Protein AF-A0AAE0JD99-F1 (afdb_monomer)

Foldseek 3Di:
DDDPDPVVVVLCCLQPPNPDFPAAAPDPPGGDGHSDPVVNVLCCLVPPNPDQPAAAPDPPGRDGHSDPVVNVVCCVPPVPDDD

Radius of gyration: 17.39 Å; Cα contacts (8 Å, |Δi|>4): 78; chains: 1; bounding box: 47×23×40 Å

Mean predicted aligned error: 6.67 Å

Secondary structure (DSSP, 8-state):
---SSHHHHHHHHHHHT-----EE--STT---EESSHHHHHHHHHHHT-----EE--STT---EESSHHHHHHHHHHHS----

InterPro domains:
  IPR013087 Zinc finger C2H2-type [PF00096] (23-48)
  IPR013087 Zinc finger C2H2-type [PS00028] (25-48)
  IPR013087 Zinc finger C2H2-type [PS00028] (56-79)
  IPR013087 Zinc finger C2H2-type [PS50157] (23-53)
  IPR013087 Zinc finger C2H2-type [SM00355] (23-48)
  IPR013087 Zinc finger C2H2-type [SM00355] (54-79)
  IPR036236 Z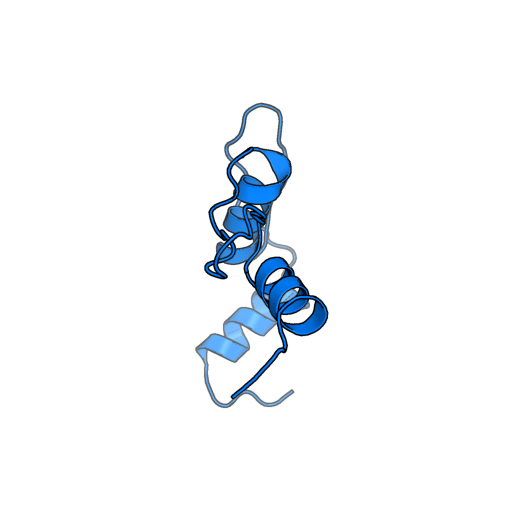inc finger C2H2 superfamily [SSF57667] (2-61)
  IPR036236 Zinc finger C2H2 superfamily [SSF57667] (52-80)

pLDDT: mean 88.47, std 7.95, range [40.22, 95.56]

Organism: NCBI:txid94610

Sequence (83 aa):
MAFKRKGHLRRHITAAHSTEKPFQCSEPGCIKAFKRKECLKRHITAAHSTEKPFQCSEPGCIKGYKYKNKLTLHIAKEHSKGG

Nearest PDB structures (foldseek):
  6jnm-assembly1_A  TM=8.827E-01  e=1.343E-04  Arabidopsis thaliana
  6jnn-assembly4_G  TM=8.785E-01  e=2.747E-04  Arabidopsis thaliana
  2gli-assembly1_A  TM=8.004E-01  e=1.633E-04  Homo sapiens
  6wmi-assembly2_D  TM=8.255E-01  e=6.399E-04  Homo sapiens
  8ffz-assembly1_A  TM=4.135E-01  e=8.858E-04  Saccharomyces cerevisiae

Solvent-accessible surface area (backbone atoms only — not comparable to full-atom values): 5178 Å² total; per-residue (Å²): 138,89,64,100,41,73,70,57,44,51,55,45,43,43,64,76,72,44,88,64,44,87,34,61,50,86,53,88,94,42,87,54,59,21,67,39,67,70,57,38,55,52,46,43,42,67,77,74,42,87,62,43,87,35,59,50,86,52,89,95,42,87,56,58,22,75,41,63,70,58,40,52,52,45,42,62,72,77,52,70,74,75,134

Structure (mmCIF, N/CA/C/O backbone):
dat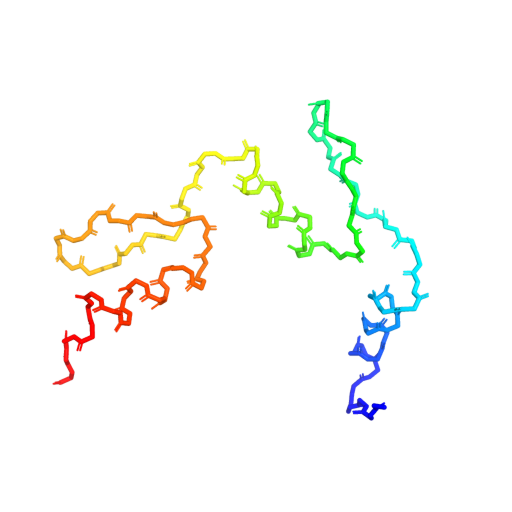a_AF-A0AAE0JD99-F1
#
_entry.id   AF-A0AAE0JD99-F1
#
loop_
_atom_site.group_PDB
_atom_site.id
_atom_site.type_symbol
_atom_site.label_atom_id
_atom_site.label_alt_id
_atom_site.label_comp_id
_atom_site.label_asym_id
_atom_site.label_entity_id
_atom_site.label_seq_id
_atom_site.pdbx_PDB_ins_code
_atom_site.Cartn_x
_atom_site.Cartn_y
_atom_site.Cartn_z
_atom_site.occupancy
_atom_site.B_iso_or_equiv
_atom_site.auth_seq_id
_atom_site.auth_comp_id
_atom_site.auth_asym_id
_atom_site.auth_atom_id
_atom_site.pdbx_PDB_model_num
ATOM 1 N N . MET A 1 1 ? 0.595 -13.523 -23.172 1.00 65.06 1 MET A N 1
ATOM 2 C CA . MET A 1 1 ? -0.513 -12.667 -22.677 1.00 65.06 1 MET A CA 1
ATOM 3 C C . MET A 1 1 ? -0.882 -11.666 -23.765 1.00 65.06 1 MET A C 1
ATOM 5 O O . MET A 1 1 ? 0.014 -10.986 -24.246 1.00 65.06 1 MET A O 1
ATOM 9 N N . ALA A 1 2 ? -2.155 -11.575 -24.165 1.00 78.69 2 ALA A N 1
ATOM 10 C CA . ALA A 1 2 ? -2.620 -10.593 -25.152 1.00 78.69 2 ALA A CA 1
ATOM 11 C C . ALA A 1 2 ? -3.278 -9.394 -24.445 1.00 78.69 2 ALA A C 1
ATOM 13 O O . ALA A 1 2 ? -4.167 -9.569 -23.613 1.00 78.69 2 ALA A O 1
ATOM 14 N N . PHE A 1 3 ? -2.845 -8.168 -24.759 1.00 82.81 3 PHE A N 1
ATOM 15 C CA . PHE A 1 3 ? -3.370 -6.941 -24.150 1.00 82.81 3 PHE A CA 1
ATOM 16 C C . P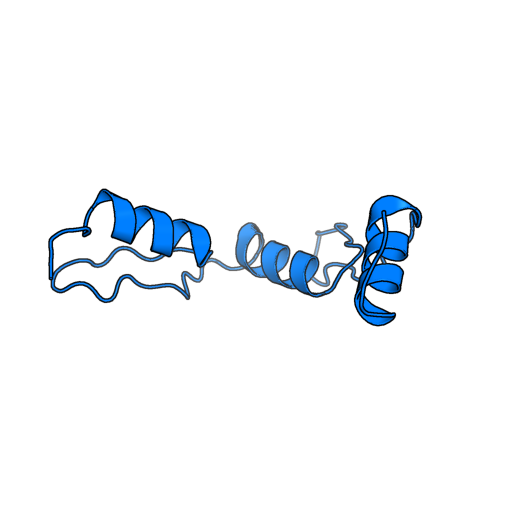HE A 1 3 ? -4.150 -6.124 -25.179 1.00 82.81 3 PHE A C 1
ATOM 18 O O . PHE A 1 3 ? -3.605 -5.737 -26.205 1.00 82.81 3 PHE A O 1
ATOM 25 N N . LYS A 1 4 ? -5.398 -5.761 -24.855 1.00 84.88 4 LYS A N 1
ATOM 26 C CA . LYS A 1 4 ? -6.257 -4.938 -25.730 1.00 84.88 4 LYS A CA 1
ATOM 27 C C . LYS A 1 4 ? -5.792 -3.480 -25.876 1.00 84.88 4 LYS A C 1
ATOM 29 O O . LYS A 1 4 ? -6.266 -2.766 -26.748 1.00 84.88 4 LYS A O 1
ATOM 34 N N . ARG A 1 5 ? -4.907 -3.000 -24.991 1.00 91.75 5 ARG A N 1
ATOM 35 C CA . ARG A 1 5 ? -4.442 -1.601 -24.949 1.00 91.75 5 ARG A CA 1
ATOM 36 C C . ARG A 1 5 ? -2.924 -1.542 -24.823 1.00 91.75 5 ARG A C 1
ATOM 38 O O . ARG A 1 5 ? -2.360 -2.150 -23.910 1.00 91.75 5 ARG A O 1
ATOM 45 N N . LYS A 1 6 ? -2.276 -0.718 -25.656 1.00 87.31 6 LYS A N 1
ATOM 46 C CA . LYS A 1 6 ? -0.813 -0.508 -25.645 1.00 87.31 6 LYS A CA 1
ATOM 47 C C . LYS A 1 6 ? -0.285 -0.070 -24.269 1.00 87.31 6 LYS A C 1
ATOM 49 O O . LYS A 1 6 ? 0.760 -0.543 -23.832 1.00 87.31 6 LYS A O 1
ATOM 54 N N . GLY A 1 7 ? -1.036 0.761 -23.538 1.00 88.94 7 GLY A N 1
ATOM 55 C CA . GLY A 1 7 ? -0.663 1.186 -22.181 1.00 88.94 7 GLY A CA 1
ATOM 56 C C . GLY A 1 7 ? -0.611 0.041 -21.158 1.00 88.94 7 GLY A C 1
ATOM 57 O O . GLY A 1 7 ? 0.254 0.031 -20.284 1.00 88.94 7 GLY A O 1
ATOM 58 N N . HIS A 1 8 ? -1.486 -0.965 -21.280 1.00 89.75 8 HIS A N 1
ATOM 59 C CA . HIS A 1 8 ? -1.464 -2.135 -20.395 1.00 89.75 8 HIS A CA 1
ATOM 60 C C . HIS A 1 8 ? -0.268 -3.038 -20.680 1.00 89.75 8 HIS A C 1
ATOM 62 O O . HIS A 1 8 ? 0.370 -3.488 -19.731 1.00 89.75 8 HIS A O 1
ATOM 68 N N . LEU A 1 9 ? 0.059 -3.239 -21.962 1.00 89.50 9 LEU A N 1
ATOM 69 C CA . LEU A 1 9 ? 1.253 -3.974 -22.370 1.00 89.50 9 LEU A CA 1
ATOM 70 C C . LEU A 1 9 ? 2.516 -3.303 -21.820 1.00 89.50 9 LEU A C 1
ATOM 72 O O . LEU A 1 9 ? 3.310 -3.958 -21.157 1.00 89.50 9 LEU A O 1
ATOM 76 N N . ARG A 1 10 ? 2.666 -1.985 -21.998 1.00 87.31 10 ARG A N 1
ATOM 77 C CA . ARG A 1 10 ? 3.826 -1.245 -21.475 1.00 87.31 10 ARG A CA 1
ATOM 78 C C . ARG A 1 10 ? 3.957 -1.389 -19.960 1.00 87.31 10 ARG A C 1
ATOM 80 O O . ARG A 1 10 ? 5.020 -1.732 -19.461 1.00 87.31 10 ARG A O 1
ATOM 87 N N . ARG A 1 11 ? 2.854 -1.215 -19.229 1.00 88.12 11 ARG A N 1
ATOM 88 C CA . ARG A 1 11 ? 2.822 -1.387 -17.769 1.00 88.12 11 ARG A CA 1
ATOM 89 C C . ARG A 1 11 ? 3.150 -2.818 -17.328 1.00 88.12 11 ARG A C 1
ATOM 91 O O . ARG A 1 11 ? 3.735 -3.003 -16.258 1.00 88.12 11 ARG A O 1
ATOM 98 N N . HIS A 1 12 ? 2.729 -3.818 -18.098 1.00 89.25 12 HIS A N 1
ATOM 99 C CA . HIS A 1 12 ? 3.094 -5.210 -17.861 1.00 89.25 12 HIS A CA 1
ATOM 100 C C . HIS A 1 12 ? 4.595 -5.411 -18.069 1.00 89.25 12 HIS A C 1
ATOM 102 O O . HIS A 1 12 ? 5.246 -5.894 -17.151 1.00 89.25 12 HIS A O 1
ATOM 108 N N . ILE A 1 13 ? 5.146 -4.947 -19.194 1.00 89.25 13 ILE A N 1
ATOM 109 C CA . ILE A 1 13 ? 6.577 -5.043 -19.502 1.00 89.25 13 ILE A CA 1
ATOM 110 C C . ILE A 1 13 ? 7.416 -4.393 -18.401 1.00 89.25 13 ILE A C 1
ATOM 112 O O . ILE A 1 13 ? 8.284 -5.047 -17.830 1.00 89.25 13 ILE A O 1
A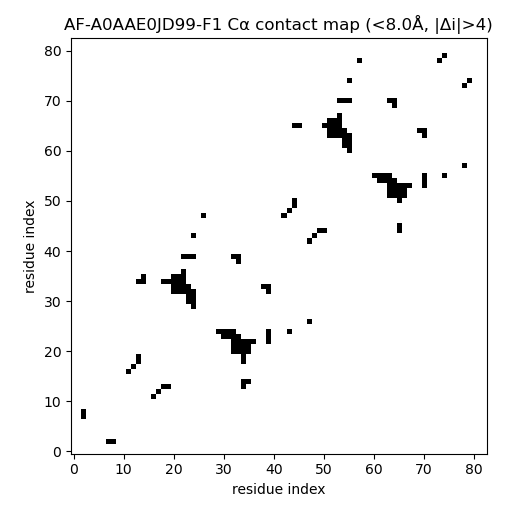TOM 116 N N . THR A 1 14 ? 7.107 -3.154 -18.009 1.00 88.00 14 THR A N 1
ATOM 117 C CA . THR A 1 14 ? 7.822 -2.483 -16.913 1.00 88.00 14 THR A CA 1
ATOM 118 C C . THR A 1 14 ? 7.735 -3.276 -15.608 1.00 88.00 14 TH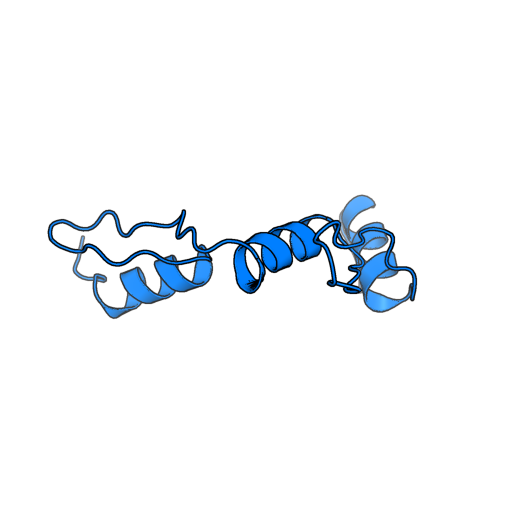R A C 1
ATOM 120 O O . THR A 1 14 ? 8.706 -3.364 -14.870 1.00 88.00 14 THR A O 1
ATOM 123 N N . ALA A 1 15 ? 6.586 -3.878 -15.294 1.00 87.12 15 ALA A N 1
ATOM 124 C CA . ALA A 1 15 ? 6.416 -4.585 -14.028 1.00 87.12 15 ALA A CA 1
ATOM 125 C C . ALA A 1 15 ? 7.065 -5.976 -13.996 1.00 87.12 15 ALA A C 1
ATOM 127 O O . ALA A 1 15 ? 7.652 -6.335 -12.973 1.00 87.12 15 ALA A O 1
ATOM 128 N N . ALA A 1 16 ? 6.937 -6.740 -15.080 1.00 87.75 16 ALA A N 1
ATOM 129 C CA . ALA A 1 16 ? 7.308 -8.150 -15.153 1.00 87.75 16 ALA A CA 1
ATOM 130 C C . ALA A 1 16 ? 8.702 -8.377 -15.748 1.00 87.75 16 ALA A C 1
ATOM 132 O O . ALA A 1 16 ? 9.373 -9.319 -15.346 1.00 87.75 16 ALA A O 1
ATOM 133 N N . HIS A 1 17 ? 9.148 -7.511 -16.660 1.00 88.75 17 HIS A N 1
ATOM 134 C CA . HIS A 1 17 ? 10.368 -7.729 -17.442 1.00 88.75 17 HIS A CA 1
ATOM 135 C C . HIS A 1 17 ? 11.468 -6.692 -17.180 1.00 88.75 17 HIS A C 1
ATOM 137 O O . HIS A 1 17 ? 12.637 -7.016 -17.330 1.00 88.75 17 HIS A O 1
ATOM 143 N N . SER A 1 18 ? 11.132 -5.470 -16.749 1.00 86.00 18 SER A N 1
ATOM 144 C CA . SER A 1 18 ? 12.145 -4.469 -16.374 1.00 86.00 18 SER A CA 1
ATOM 145 C C . SER A 1 18 ? 12.546 -4.588 -14.902 1.00 86.00 18 SER A C 1
ATOM 147 O O . SER A 1 18 ? 11.708 -4.860 -14.037 1.00 86.00 18 SER A O 1
ATOM 149 N N . THR A 1 19 ? 13.822 -4.363 -14.598 1.00 86.56 19 THR A N 1
ATOM 150 C CA . THR A 1 19 ? 14.360 -4.268 -13.230 1.00 86.56 19 THR A CA 1
ATOM 151 C C . THR A 1 19 ? 14.351 -2.837 -12.694 1.00 86.56 19 THR A C 1
ATOM 153 O O . THR A 1 19 ? 14.495 -2.640 -11.485 1.00 86.56 19 THR A O 1
ATOM 156 N N . GLU A 1 20 ? 14.107 -1.850 -13.556 1.00 88.56 20 GLU A N 1
ATOM 157 C CA . GLU A 1 20 ? 14.153 -0.438 -13.202 1.00 88.56 20 GLU A CA 1
ATOM 158 C C . GLU A 1 20 ? 13.015 -0.052 -12.254 1.00 88.56 20 GLU A C 1
ATOM 160 O O . GLU A 1 20 ? 11.850 -0.434 -12.416 1.00 88.56 20 GLU A O 1
ATOM 165 N N . LYS A 1 21 ? 13.362 0.740 -11.239 1.00 89.25 21 LYS A N 1
ATOM 166 C CA . LYS A 1 21 ? 12.439 1.243 -10.218 1.00 89.25 21 LYS A CA 1
ATOM 167 C C . LYS A 1 21 ? 12.543 2.767 -10.157 1.00 89.25 21 LYS A C 1
ATOM 169 O O . LYS A 1 21 ? 13.115 3.293 -9.206 1.00 89.25 21 LYS A O 1
ATOM 174 N N . PRO A 1 22 ? 11.998 3.479 -11.157 1.00 88.75 22 PRO A N 1
ATOM 175 C CA . PRO A 1 22 ? 12.177 4.925 -11.272 1.00 88.75 22 PRO A CA 1
ATOM 176 C C . PRO A 1 22 ? 11.485 5.718 -10.153 1.00 88.75 22 PRO A C 1
ATOM 178 O O . PRO A 1 22 ? 11.762 6.896 -9.972 1.00 88.75 22 PRO A O 1
ATOM 181 N N . PHE A 1 23 ? 10.575 5.101 -9.392 1.00 93.94 23 PHE A N 1
ATOM 182 C CA . PHE A 1 23 ? 9.829 5.777 -8.332 1.00 93.94 23 PHE A CA 1
ATOM 183 C C . PHE A 1 23 ? 10.446 5.473 -6.964 1.00 93.94 23 PHE A C 1
ATOM 185 O O . PHE A 1 23 ? 10.063 4.496 -6.315 1.00 93.94 23 PHE A O 1
ATOM 192 N N . GLN A 1 24 ? 11.400 6.295 -6.536 1.00 94.50 24 GLN A N 1
ATOM 193 C CA . GLN A 1 24 ? 12.043 6.201 -5.222 1.00 94.50 24 GLN A CA 1
ATOM 194 C C . GLN A 1 24 ? 11.205 6.878 -4.128 1.00 94.50 24 GLN A C 1
ATOM 196 O O . GLN A 1 24 ? 10.470 7.828 -4.396 1.00 94.50 24 GLN A O 1
ATOM 201 N N . CYS A 1 25 ? 11.287 6.360 -2.903 1.00 95.56 25 CYS A N 1
ATOM 202 C CA . CYS A 1 25 ? 10.746 7.028 -1.729 1.00 95.56 25 CYS A CA 1
ATOM 203 C C . CYS A 1 25 ? 11.632 8.222 -1.371 1.00 95.56 25 CYS A C 1
ATOM 205 O O . CYS A 1 25 ? 12.848 8.082 -1.312 1.00 95.56 25 CYS A O 1
ATOM 207 N N . SER A 1 26 ? 11.017 9.380 -1.146 1.00 92.94 26 SER A N 1
ATOM 208 C CA . SER A 1 26 ? 11.726 10.608 -0.763 1.00 92.94 26 SER A CA 1
ATOM 209 C C . SER A 1 26 ? 11.846 10.779 0.752 1.00 92.94 26 SER A C 1
ATOM 211 O O . SER A 1 26 ? 12.399 11.773 1.209 1.00 92.94 26 SER A O 1
ATOM 213 N N . GLU A 1 27 ? 11.319 9.831 1.528 1.00 92.88 27 GLU A N 1
ATOM 214 C CA . GLU A 1 27 ? 11.327 9.905 2.986 1.00 92.88 27 GLU A CA 1
ATOM 215 C C . GLU A 1 27 ? 12.736 9.656 3.542 1.00 92.88 27 GLU A C 1
ATOM 217 O O . GLU A 1 27 ? 13.415 8.714 3.107 1.00 92.88 27 GLU A O 1
ATOM 222 N N . PRO A 1 28 ? 13.184 10.458 4.523 1.00 92.38 28 PRO A N 1
ATOM 223 C CA . PRO A 1 28 ? 14.527 10.353 5.076 1.00 92.38 28 PRO A CA 1
ATOM 224 C C . PRO A 1 28 ? 14.754 8.968 5.695 1.00 92.38 28 PRO A C 1
ATOM 226 O O . PRO A 1 28 ? 13.939 8.460 6.462 1.00 92.38 28 PRO A O 1
ATOM 229 N N . GLY A 1 29 ? 15.867 8.329 5.326 1.00 92.19 29 GLY A N 1
ATOM 230 C CA . GLY A 1 29 ? 16.206 6.973 5.771 1.00 92.19 29 GLY A CA 1
ATOM 231 C C . GLY A 1 29 ? 15.452 5.841 5.055 1.00 92.19 29 GLY A C 1
ATOM 232 O O . GLY A 1 29 ? 15.702 4.671 5.346 1.00 92.19 29 GLY A O 1
ATOM 233 N N . CYS A 1 30 ? 14.568 6.135 4.093 1.00 94.38 30 CYS A N 1
ATOM 234 C CA . CYS A 1 30 ? 13.874 5.114 3.309 1.00 94.38 30 CYS A CA 1
ATOM 235 C C . CYS A 1 30 ? 14.486 4.941 1.912 1.00 94.38 30 CYS A C 1
ATOM 237 O O . CYS A 1 30 ? 14.254 5.730 1.006 1.00 94.38 30 CYS A O 1
ATOM 239 N N . ILE A 1 31 ? 15.191 3.830 1.693 1.00 92.75 31 ILE A N 1
ATOM 240 C CA . ILE A 1 31 ? 15.830 3.506 0.401 1.00 92.75 31 ILE A CA 1
ATOM 241 C C . ILE A 1 31 ? 14.922 2.715 -0.561 1.00 92.75 31 ILE A C 1
ATOM 243 O O . ILE A 1 31 ? 15.387 2.092 -1.518 1.00 92.75 31 ILE A O 1
ATOM 247 N N . LYS A 1 32 ? 13.609 2.657 -0.297 1.00 94.50 32 LYS A N 1
ATOM 248 C CA . LYS A 1 32 ? 12.690 1.834 -1.098 1.00 94.50 32 LYS A CA 1
ATOM 249 C C . LYS A 1 32 ? 12.352 2.502 -2.425 1.00 94.50 32 LYS A C 1
ATOM 251 O O . LYS A 1 32 ? 11.992 3.671 -2.478 1.00 94.50 32 LYS A O 1
ATOM 256 N N . ALA A 1 33 ? 12.369 1.708 -3.493 1.00 94.19 33 ALA A N 1
ATOM 257 C CA . ALA A 1 33 ? 12.001 2.135 -4.837 1.00 94.19 33 ALA A CA 1
ATOM 258 C C . ALA A 1 33 ? 10.979 1.185 -5.474 1.00 94.19 33 ALA A C 1
ATOM 260 O O . ALA A 1 33 ? 10.939 -0.016 -5.182 1.00 94.19 33 ALA A O 1
ATOM 261 N N . PHE A 1 34 ? 10.160 1.716 -6.380 1.00 94.00 34 PHE A N 1
ATOM 262 C CA . PHE A 1 34 ? 9.051 1.008 -7.007 1.00 94.00 34 PHE A CA 1
ATOM 263 C C . PHE A 1 34 ? 9.044 1.199 -8.522 1.00 94.00 34 PHE A C 1
ATOM 265 O O . PHE A 1 34 ? 9.456 2.224 -9.056 1.00 94.00 34 PHE A O 1
ATOM 272 N N . LYS A 1 35 ? 8.495 0.205 -9.225 1.00 91.44 35 LYS A N 1
ATOM 273 C CA . LYS A 1 35 ? 8.326 0.237 -10.687 1.00 91.44 35 LYS A CA 1
ATOM 274 C C . LYS A 1 35 ? 7.137 1.092 -11.143 1.00 91.44 35 LYS A C 1
ATOM 276 O O . LYS A 1 35 ? 6.975 1.353 -12.328 1.00 91.44 35 LYS A O 1
ATOM 281 N N . ARG A 1 36 ? 6.251 1.481 -10.215 1.00 90.50 36 ARG A N 1
ATOM 282 C CA . ARG A 1 36 ? 5.028 2.245 -10.506 1.00 90.50 36 ARG A CA 1
ATOM 283 C C . ARG A 1 36 ? 4.737 3.280 -9.425 1.00 90.50 36 ARG A C 1
ATOM 285 O O . ARG A 1 36 ? 4.858 2.979 -8.237 1.00 90.50 36 ARG A O 1
ATOM 292 N N . LYS A 1 37 ? 4.224 4.440 -9.844 1.00 90.88 37 LYS A N 1
ATOM 293 C CA . LYS A 1 37 ? 3.795 5.536 -8.959 1.00 90.88 37 LYS A CA 1
ATOM 294 C C . LYS A 1 37 ? 2.715 5.114 -7.956 1.00 90.88 37 LYS A C 1
ATOM 296 O O . LYS A 1 37 ? 2.779 5.494 -6.793 1.00 90.88 37 LYS A O 1
ATOM 301 N N . GLU A 1 38 ? 1.755 4.287 -8.378 1.00 90.50 38 GLU A N 1
ATOM 302 C CA . GLU A 1 38 ? 0.695 3.758 -7.498 1.00 90.50 38 GLU A CA 1
ATOM 303 C C . GLU A 1 38 ? 1.266 2.941 -6.326 1.00 90.50 38 GLU A C 1
ATOM 305 O O . GLU A 1 38 ? 0.798 3.055 -5.193 1.00 90.50 38 GLU A O 1
ATOM 310 N N . CYS A 1 39 ? 2.327 2.167 -6.578 1.00 91.75 39 CYS A N 1
ATOM 311 C CA . CYS A 1 39 ? 2.996 1.371 -5.557 1.00 91.75 39 CYS A CA 1
ATOM 312 C C . CYS A 1 39 ? 3.765 2.254 -4.571 1.00 91.75 39 CYS A C 1
ATOM 314 O O . CYS A 1 39 ? 3.681 2.003 -3.372 1.00 91.75 39 CYS A O 1
ATOM 316 N N . LEU A 1 40 ? 4.453 3.292 -5.064 1.00 94.06 40 LEU A N 1
ATOM 317 C CA . LEU A 1 40 ? 5.134 4.273 -4.217 1.00 94.06 40 LEU A CA 1
ATOM 318 C C . LEU A 1 40 ? 4.138 5.006 -3.311 1.00 94.06 40 LEU A C 1
ATOM 320 O O . LEU A 1 40 ? 4.319 5.020 -2.099 1.00 94.06 40 LEU A O 1
ATOM 324 N N . LYS A 1 41 ? 3.042 5.538 -3.870 1.00 90.56 41 LYS A N 1
ATOM 325 C CA . LYS A 1 41 ? 2.005 6.219 -3.078 1.00 90.56 41 LYS A CA 1
ATOM 326 C C . LYS A 1 41 ? 1.458 5.306 -1.982 1.00 90.56 41 LYS A C 1
ATOM 328 O O . LYS A 1 41 ? 1.361 5.711 -0.830 1.00 90.56 41 LYS A O 1
ATOM 333 N N . ARG A 1 42 ? 1.158 4.050 -2.331 1.00 89.94 42 ARG A N 1
ATOM 334 C CA . ARG A 1 42 ? 0.695 3.050 -1.364 1.00 89.94 42 ARG A CA 1
ATOM 335 C C . ARG A 1 42 ? 1.725 2.802 -0.263 1.00 89.94 42 ARG A C 1
ATOM 337 O O . ARG A 1 42 ? 1.341 2.700 0.894 1.00 89.94 42 ARG A O 1
ATOM 344 N N . HIS A 1 43 ? 3.004 2.701 -0.614 1.00 92.50 43 HIS A N 1
ATOM 345 C CA . HIS A 1 43 ? 4.085 2.532 0.352 1.00 92.50 43 HIS A CA 1
ATOM 346 C C . HIS A 1 43 ? 4.196 3.720 1.311 1.00 92.50 43 HIS A C 1
ATOM 348 O O . HIS A 1 43 ? 4.256 3.487 2.515 1.00 92.50 43 HIS A O 1
ATOM 354 N N . ILE A 1 44 ? 4.154 4.952 0.798 1.00 91.50 44 ILE A N 1
ATOM 355 C CA . ILE A 1 44 ? 4.213 6.168 1.618 1.00 91.50 44 ILE A CA 1
ATOM 356 C C . ILE A 1 44 ? 3.066 6.179 2.629 1.00 91.50 44 ILE A C 1
ATOM 358 O O . ILE A 1 44 ? 3.304 6.261 3.831 1.00 91.50 44 ILE A O 1
ATOM 362 N N . THR A 1 45 ? 1.827 5.969 2.175 1.00 89.62 45 THR A N 1
ATOM 363 C CA . THR A 1 45 ? 0.670 5.904 3.081 1.00 89.62 45 THR A CA 1
ATOM 364 C C . THR A 1 45 ? 0.813 4.792 4.128 1.00 89.62 45 THR A C 1
ATOM 366 O O . THR A 1 45 ? 0.385 4.936 5.266 1.00 89.62 45 THR A O 1
ATOM 369 N N . ALA A 1 46 ? 1.415 3.661 3.761 1.00 88.19 46 ALA A N 1
ATOM 370 C CA . ALA A 1 46 ? 1.541 2.506 4.639 1.00 88.19 46 ALA A CA 1
ATOM 371 C C . ALA A 1 46 ? 2.601 2.663 5.728 1.00 88.19 46 ALA A C 1
ATOM 373 O O . ALA A 1 46 ? 2.342 2.311 6.881 1.00 88.19 46 ALA A O 1
ATOM 374 N N . ALA A 1 47 ? 3.788 3.107 5.321 1.00 89.31 47 ALA A N 1
ATOM 375 C CA . ALA A 1 47 ? 5.014 3.037 6.103 1.00 89.31 47 ALA A CA 1
ATOM 376 C C . ALA A 1 47 ? 5.388 4.375 6.742 1.00 89.31 47 ALA A C 1
ATOM 378 O O . ALA A 1 47 ? 6.067 4.368 7.760 1.00 89.31 47 ALA A O 1
ATOM 379 N N . HIS A 1 48 ? 4.942 5.486 6.157 1.00 90.69 48 HIS A N 1
ATOM 380 C CA . HIS A 1 48 ? 5.372 6.826 6.552 1.00 90.69 48 HIS A CA 1
ATOM 381 C C . HIS A 1 48 ? 4.207 7.691 7.043 1.00 90.69 48 HIS A C 1
ATOM 383 O O . HIS A 1 48 ? 4.380 8.475 7.966 1.00 90.69 48 HIS A O 1
ATOM 389 N N . SER A 1 49 ? 2.992 7.487 6.522 1.00 86.00 49 SER A N 1
ATOM 390 C CA . SER A 1 49 ? 1.797 8.160 7.045 1.00 86.00 49 SER A CA 1
ATOM 391 C C . SER A 1 49 ? 1.074 7.325 8.110 1.00 86.00 49 SER A C 1
ATOM 393 O O . SER A 1 49 ? 0.929 6.097 8.008 1.00 86.00 49 SER A O 1
ATOM 395 N N . THR A 1 50 ? 0.583 8.000 9.147 1.00 82.25 50 THR A N 1
ATOM 396 C CA . THR A 1 50 ? -0.346 7.457 10.152 1.00 82.25 50 THR A CA 1
ATOM 397 C C . 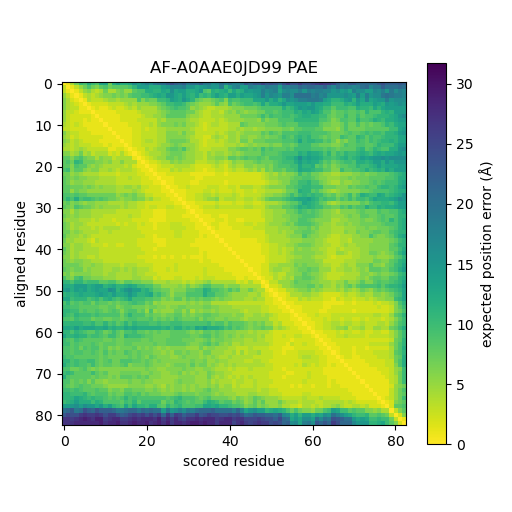THR A 1 50 ? -1.808 7.634 9.743 1.00 82.25 50 THR A C 1
ATOM 399 O O . THR A 1 50 ? -2.700 7.072 10.382 1.00 82.25 50 THR A O 1
ATOM 402 N N . GLU A 1 51 ? -2.062 8.350 8.648 1.00 84.81 51 GLU A N 1
ATOM 403 C CA . GLU A 1 51 ? -3.403 8.675 8.197 1.00 84.81 51 GLU A CA 1
ATOM 404 C C . GLU A 1 51 ? -4.160 7.429 7.733 1.00 84.81 51 GLU A C 1
ATOM 406 O O . GLU A 1 51 ? -3.639 6.519 7.075 1.00 84.81 51 GLU A O 1
ATOM 411 N N . LYS A 1 52 ? -5.448 7.412 8.065 1.00 86.50 52 LYS A N 1
ATOM 412 C CA . LYS A 1 52 ? -6.409 6.397 7.641 1.00 86.50 52 LYS A CA 1
ATOM 413 C C . LYS A 1 52 ? -7.468 7.088 6.782 1.00 86.50 52 LYS A C 1
ATOM 415 O O . LYS A 1 52 ? -8.555 7.373 7.284 1.00 86.50 52 LYS A O 1
ATOM 420 N N . PRO A 1 53 ? -7.155 7.387 5.506 1.00 85.94 53 PRO A N 1
ATOM 421 C CA . PRO A 1 53 ? -8.040 8.175 4.650 1.00 85.94 53 PRO A CA 1
ATOM 422 C C . PRO A 1 53 ? -9.345 7.446 4.309 1.00 85.94 53 PRO A C 1
ATOM 424 O O . PRO A 1 53 ? -10.305 8.073 3.879 1.00 85.94 53 PRO A O 1
ATOM 427 N N . PHE A 1 54 ? -9.401 6.123 4.485 1.00 91.00 54 PHE A N 1
ATOM 428 C CA . PHE A 1 54 ? -10.589 5.32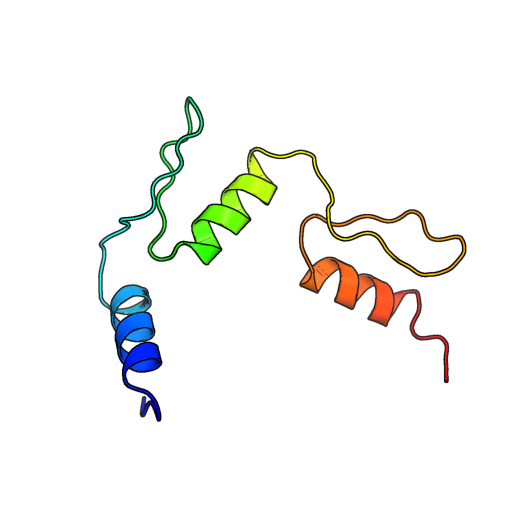7 4.197 1.00 91.00 54 PHE A CA 1
ATOM 429 C C . PHE A 1 54 ? -11.344 5.032 5.494 1.00 91.00 54 PHE A C 1
ATOM 431 O O . PHE A 1 54 ? -11.087 4.017 6.142 1.00 91.00 54 PHE A O 1
ATOM 438 N N . GLN A 1 55 ? -12.249 5.928 5.872 1.00 93.19 55 GLN A N 1
ATOM 439 C CA . GLN A 1 55 ? -13.149 5.766 7.017 1.00 93.19 55 GLN A CA 1
ATOM 440 C C . GLN A 1 55 ? -14.362 4.914 6.628 1.00 93.19 55 GLN A C 1
ATOM 442 O O . GLN A 1 55 ? -14.832 4.988 5.491 1.00 93.19 55 GLN A O 1
ATOM 447 N N . CYS A 1 56 ? -14.857 4.097 7.557 1.00 94.06 56 CYS A N 1
ATOM 448 C CA . CYS A 1 56 ? -16.160 3.468 7.405 1.00 94.06 56 CYS A CA 1
ATOM 449 C C . CYS A 1 56 ? -17.249 4.541 7.463 1.00 94.06 56 CYS A C 1
ATOM 451 O O . CYS A 1 56 ? -17.211 5.412 8.326 1.00 94.06 56 CYS A O 1
ATOM 453 N N . SER A 1 57 ? -18.186 4.492 6.520 1.00 91.31 57 SER A N 1
ATOM 454 C CA . SER A 1 57 ? -19.317 5.428 6.462 1.00 91.31 57 SER A CA 1
ATOM 455 C C . SER A 1 57 ? -20.556 4.895 7.180 1.00 91.31 57 SER A C 1
ATOM 457 O O . SER A 1 57 ? -21.575 5.575 7.215 1.00 91.31 57 SER A O 1
ATOM 459 N N . GLU A 1 58 ? -20.470 3.690 7.742 1.00 91.94 58 GLU A N 1
ATOM 460 C CA . GLU A 1 58 ? -21.587 3.048 8.421 1.00 91.94 58 GLU A CA 1
ATOM 461 C C . GLU A 1 58 ? -21.870 3.728 9.766 1.00 91.94 58 GLU A C 1
ATOM 463 O O . GLU A 1 58 ? -20.935 4.011 10.528 1.00 91.94 58 GLU A O 1
ATOM 468 N N . PRO A 1 59 ? -23.148 3.986 10.089 1.00 90.69 59 PRO A N 1
ATOM 469 C CA . PRO A 1 59 ? -23.526 4.694 11.303 1.00 90.69 59 PRO A CA 1
ATOM 470 C C . PRO A 1 59 ? -23.041 3.939 12.547 1.00 90.69 59 PRO A C 1
ATOM 472 O O . PRO A 1 59 ? -23.263 2.741 12.705 1.00 90.69 59 PRO A O 1
ATOM 475 N N . GLY A 1 60 ? -22.338 4.651 13.431 1.00 88.56 60 GLY A N 1
ATOM 476 C CA . GLY A 1 60 ? -21.740 4.079 14.642 1.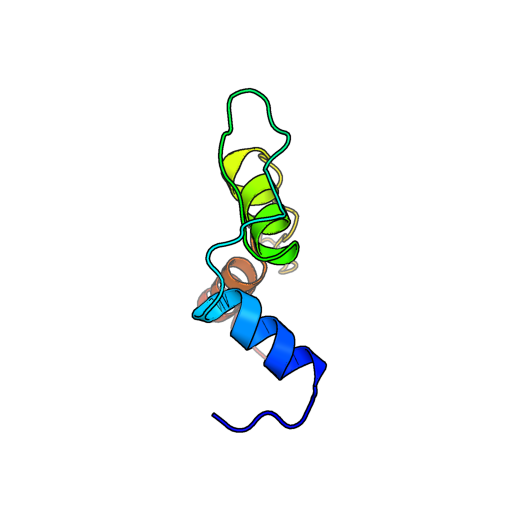00 88.56 60 GLY A CA 1
ATOM 477 C C . GLY A 1 60 ? -20.414 3.336 14.429 1.00 88.56 60 GLY A C 1
ATOM 478 O O . GLY A 1 60 ? -19.819 2.879 15.404 1.00 88.56 60 GLY A O 1
ATOM 47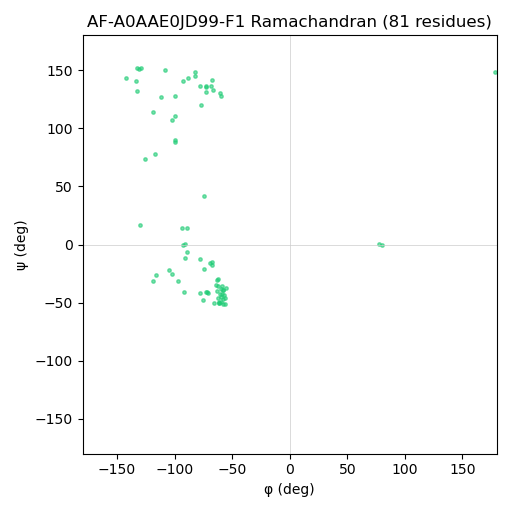9 N N . CYS A 1 61 ? -19.898 3.236 13.197 1.00 92.62 61 CYS A N 1
ATOM 480 C CA . CYS A 1 61 ? -18.603 2.618 12.929 1.00 92.62 61 CYS A CA 1
ATOM 481 C C . CYS A 1 61 ? -17.491 3.659 12.741 1.00 92.62 61 CYS A C 1
ATOM 483 O O . CYS A 1 61 ? -17.403 4.327 11.718 1.00 92.62 61 CYS A O 1
ATOM 485 N N . ILE A 1 62 ? -16.566 3.734 13.701 1.00 91.38 62 ILE A N 1
ATOM 486 C CA . ILE A 1 62 ? -15.409 4.653 13.668 1.00 91.38 62 ILE A CA 1
ATOM 487 C C . ILE A 1 62 ? -14.137 4.016 13.076 1.00 91.38 62 ILE A C 1
ATOM 489 O O . ILE A 1 62 ? -13.020 4.501 13.276 1.00 91.38 62 ILE A O 1
ATOM 493 N N . LYS A 1 63 ? -14.261 2.867 12.398 1.00 92.50 63 LYS A N 1
ATOM 494 C CA . LYS A 1 63 ? -13.096 2.136 11.880 1.00 92.50 63 LYS A CA 1
ATOM 495 C C . LYS A 1 63 ? -12.561 2.802 10.610 1.00 92.50 63 LYS A C 1
ATOM 497 O O . LYS A 1 63 ? -13.232 2.854 9.584 1.00 92.50 63 LYS A O 1
ATOM 502 N N . GLY A 1 64 ? -11.302 3.236 10.664 1.00 91.62 64 GLY A N 1
ATOM 503 C CA . GLY A 1 64 ? -10.549 3.742 9.515 1.00 91.62 64 GLY A CA 1
ATOM 504 C C . GLY A 1 64 ? -9.453 2.784 9.038 1.00 91.62 64 GLY A C 1
ATOM 505 O O . GLY A 1 64 ? -8.829 2.070 9.829 1.00 91.62 64 GLY A O 1
ATOM 506 N N . TYR A 1 65 ? -9.157 2.818 7.739 1.00 91.12 65 TYR A N 1
ATOM 507 C CA . TYR A 1 65 ? -8.157 1.979 7.085 1.00 91.12 65 TYR A CA 1
ATOM 508 C C . TYR A 1 65 ? -7.204 2.795 6.209 1.00 91.12 65 TYR A C 1
ATOM 510 O O . TYR A 1 65 ? -7.564 3.807 5.609 1.00 91.12 65 TYR A O 1
ATOM 518 N N . LYS A 1 66 ? -5.969 2.295 6.076 1.00 87.81 66 LYS A N 1
ATOM 519 C CA . LYS A 1 66 ? -4.963 2.859 5.160 1.00 87.81 66 LYS A CA 1
ATOM 520 C C . LYS A 1 66 ? -5.238 2.532 3.687 1.00 87.81 66 LYS A C 1
ATOM 522 O O . LYS A 1 66 ? -4.745 3.222 2.801 1.00 87.81 66 LYS A O 1
ATOM 527 N N . TYR A 1 67 ? -6.018 1.482 3.410 1.00 88.06 67 TYR A N 1
ATOM 528 C CA . TYR A 1 67 ? -6.289 1.011 2.049 1.00 88.06 67 TYR A CA 1
ATOM 529 C C . TYR A 1 67 ? -7.770 0.726 1.810 1.00 88.06 67 TYR A C 1
ATOM 531 O O . TYR A 1 67 ? -8.429 0.093 2.637 1.00 88.06 67 TYR A O 1
ATOM 539 N N . LYS A 1 68 ? -8.249 1.078 0.610 1.00 89.06 68 LYS A N 1
ATOM 540 C CA . LYS A 1 68 ? -9.637 0.855 0.182 1.00 89.06 68 LYS A CA 1
ATOM 541 C C . LYS A 1 68 ? -10.066 -0.610 0.256 1.00 89.06 68 LYS A C 1
ATOM 543 O O . LYS A 1 68 ? -11.138 -0.894 0.759 1.00 89.06 68 LYS A O 1
ATOM 548 N N . ASN A 1 69 ? -9.232 -1.552 -0.184 1.00 91.00 69 ASN A N 1
ATOM 549 C CA . ASN A 1 69 ? -9.588 -2.976 -0.156 1.00 91.00 69 ASN A CA 1
ATOM 550 C C . ASN A 1 69 ? -9.795 -3.513 1.270 1.00 91.00 69 ASN A C 1
ATOM 552 O O . ASN A 1 69 ? -10.588 -4.428 1.464 1.00 91.00 69 ASN A O 1
ATOM 556 N N . LYS A 1 70 ? -9.095 -2.954 2.267 1.00 92.25 70 LYS A N 1
ATOM 557 C CA . LYS A 1 70 ? -9.297 -3.309 3.676 1.00 92.25 70 LYS A CA 1
ATOM 558 C C . LYS A 1 70 ? -10.608 -2.739 4.210 1.00 92.25 70 LYS A C 1
ATOM 560 O O . LYS A 1 70 ? -11.320 -3.471 4.884 1.00 92.25 70 LYS A O 1
ATOM 565 N N . LEU A 1 71 ? -10.949 -1.503 3.839 1.00 93.81 71 LEU A N 1
ATOM 566 C CA . LEU A 1 71 ? -12.259 -0.926 4.140 1.00 93.81 71 LEU A CA 1
ATOM 567 C C . LEU A 1 71 ? -13.390 -1.733 3.485 1.00 93.81 71 LEU A C 1
ATOM 569 O O . LEU A 1 71 ? -14.328 -2.124 4.163 1.00 93.81 71 LEU A O 1
ATOM 573 N N . THR A 1 72 ? -13.286 -2.044 2.191 1.00 92.81 72 THR A N 1
ATOM 574 C CA . THR A 1 72 ? -14.298 -2.840 1.481 1.00 92.81 72 THR A CA 1
ATOM 575 C C . THR A 1 72 ? -14.475 -4.216 2.113 1.00 92.81 72 THR A C 1
ATOM 577 O O . THR A 1 72 ? -15.603 -4.646 2.304 1.00 92.81 72 THR A O 1
ATOM 580 N N . LEU A 1 73 ? -13.383 -4.891 2.487 1.00 93.38 73 LEU A N 1
ATOM 581 C CA . LEU A 1 73 ? -13.460 -6.167 3.198 1.00 93.38 73 LEU A CA 1
ATOM 582 C C . LEU A 1 73 ? -14.132 -6.021 4.569 1.00 93.38 73 LEU A C 1
ATOM 584 O O . LEU A 1 73 ? -14.897 -6.892 4.959 1.00 93.38 73 LEU A O 1
ATOM 588 N N . HIS A 1 74 ? -13.834 -4.947 5.301 1.00 93.19 74 HIS A N 1
ATOM 589 C CA . HIS A 1 74 ? -14.470 -4.654 6.580 1.00 93.19 74 HIS A CA 1
ATOM 590 C C . HIS A 1 74 ? -15.978 -4.446 6.423 1.00 93.19 74 HIS A C 1
ATOM 592 O O . HIS A 1 74 ? -16.741 -5.111 7.110 1.00 93.19 74 HIS A O 1
ATOM 598 N N . ILE A 1 75 ? -16.402 -3.599 5.485 1.00 91.88 75 ILE A N 1
ATOM 599 C CA . ILE A 1 75 ? -17.822 -3.372 5.196 1.00 91.88 75 ILE A CA 1
ATOM 600 C C . ILE A 1 75 ? -18.487 -4.686 4.774 1.00 91.88 75 ILE A C 1
ATOM 602 O O . ILE A 1 75 ? -19.530 -5.049 5.303 1.00 91.88 75 ILE A O 1
ATOM 606 N N . ALA A 1 76 ? -17.852 -5.457 3.889 1.00 91.38 76 ALA A N 1
ATOM 607 C CA . ALA A 1 76 ? -18.388 -6.732 3.421 1.00 91.38 76 ALA A CA 1
ATOM 608 C C . ALA A 1 76 ? -18.554 -7.780 4.540 1.00 91.38 76 ALA A C 1
ATOM 610 O O . ALA A 1 76 ? -19.411 -8.648 4.454 1.00 91.38 76 ALA A O 1
ATOM 611 N N . LYS A 1 77 ? -17.724 -7.734 5.584 1.00 90.94 77 LYS A N 1
ATOM 612 C CA . LYS A 1 77 ? -17.779 -8.704 6.687 1.00 90.94 77 LYS A CA 1
ATOM 613 C C . LYS A 1 77 ? -18.662 -8.253 7.842 1.00 90.94 77 LYS A C 1
ATOM 615 O O . LYS A 1 77 ? -19.390 -9.058 8.403 1.00 90.94 77 LYS A O 1
ATOM 620 N N . GLU A 1 78 ? -18.584 -6.975 8.190 1.00 88.19 78 GLU A N 1
ATOM 621 C CA . GLU A 1 78 ? -19.160 -6.435 9.425 1.00 88.19 78 GLU A CA 1
ATOM 622 C C . GLU A 1 78 ? -20.451 -5.645 9.172 1.00 88.19 78 GLU A C 1
ATOM 624 O O . GLU A 1 78 ? -21.265 -5.491 10.077 1.00 88.19 78 GLU A O 1
ATOM 629 N N . HIS A 1 79 ? -20.646 -5.157 7.943 1.00 88.31 79 HIS A N 1
ATOM 630 C CA . HIS A 1 79 ? -21.746 -4.269 7.557 1.00 88.31 79 HIS A CA 1
ATOM 631 C C . HIS A 1 79 ? -22.491 -4.752 6.306 1.00 88.31 79 HIS A C 1
ATOM 633 O O . HIS A 1 79 ? -23.262 -4.011 5.712 1.00 88.31 79 HIS A O 1
ATOM 639 N N . SER A 1 80 ? -22.331 -6.020 5.908 1.00 81.50 80 SER A N 1
ATOM 640 C CA . SER A 1 80 ? -23.183 -6.647 4.878 1.00 81.50 80 SER A CA 1
ATOM 641 C C . SER A 1 80 ? -24.589 -6.989 5.390 1.00 81.50 80 SER A C 1
ATOM 643 O O . SER A 1 80 ? -25.132 -8.047 5.090 1.00 81.50 80 SER A O 1
ATOM 645 N N . LYS A 1 81 ? -25.183 -6.076 6.162 1.00 64.31 81 LYS A N 1
ATOM 646 C CA . LYS A 1 81 ? -26.617 -5.996 6.452 1.00 64.31 81 LYS A CA 1
ATOM 647 C C . LYS A 1 81 ? -27.060 -4.635 5.914 1.00 64.31 81 LYS A C 1
ATOM 649 O O . LYS A 1 81 ? -26.598 -3.639 6.441 1.00 64.31 81 LYS A O 1
ATOM 654 N N . GLY A 1 82 ? -27.893 -4.453 4.907 1.00 60.69 82 GLY A N 1
ATOM 655 C CA . GLY A 1 82 ? -28.708 -5.278 4.026 1.00 60.69 82 GLY A CA 1
ATOM 656 C C . GLY A 1 82 ? -29.440 -4.264 3.129 1.00 60.69 82 GLY A C 1
ATOM 657 O O . GLY A 1 82 ? -29.659 -3.128 3.559 1.00 60.69 82 GLY A O 1
ATOM 658 N N . GLY A 1 83 ? -29.721 -4.635 1.880 1.00 40.22 83 GLY A N 1
ATOM 659 C CA . GLY A 1 83 ? -30.746 -3.946 1.089 1.00 40.22 83 GLY A CA 1
ATOM 660 C C . GLY A 1 83 ? -32.143 -4.277 1.593 1.00 40.22 83 GLY A C 1
ATOM 661 O O . GLY A 1 83 ? -32.261 -5.236 2.393 1.00 40.22 83 GLY A O 1
#